Protein AF-A0AAN4YYD1-F1 (afdb_monomer_lite)

Secondary structure (DSSP, 8-state):
--SSSTTTTTTTTSS------HHHHTT--TTHHHHHHHHHHHHHTT----HHHHHHHHHHHHTS-TTT-HHHHHHHHHHHHHHHHHHHHHTTS-HHHHHHHTT------------

Structure (mmCIF, N/CA/C/O backbone):
data_AF-A0AAN4YYD1-F1
#
_entry.id   AF-A0AAN4YYD1-F1
#
loop_
_atom_site.group_PDB
_atom_site.id
_atom_site.type_symbol
_atom_site.label_atom_id
_atom_site.label_alt_id
_atom_site.label_comp_id
_atom_site.label_asym_id
_atom_site.label_entity_id
_atom_site.label_seq_id
_atom_site.pdbx_PDB_ins_code
_atom_site.Cartn_x
_atom_site.Cartn_y
_atom_site.Cartn_z
_atom_site.occupancy
_atom_site.B_iso_or_equiv
_atom_site.auth_seq_id
_atom_site.auth_comp_id
_atom_site.auth_asym_id
_atom_site.auth_atom_id
_atom_site.pdbx_PDB_model_num
ATOM 1 N N . MET A 1 1 ? -47.228 20.353 11.581 1.00 51.69 1 MET A N 1
ATOM 2 C CA . MET A 1 1 ? -45.803 20.047 11.856 1.00 51.69 1 MET A CA 1
ATOM 3 C C . MET A 1 1 ? -45.468 18.561 11.625 1.00 51.69 1 MET A C 1
ATOM 5 O O . MET A 1 1 ? -44.703 17.991 12.381 1.00 51.69 1 MET A O 1
ATOM 9 N N . ILE A 1 2 ? -46.011 17.918 10.576 1.00 53.78 2 ILE A N 1
ATOM 10 C CA . ILE A 1 2 ? -45.837 16.463 10.323 1.00 53.78 2 ILE A CA 1
ATOM 11 C C . ILE A 1 2 ? -45.018 16.188 9.043 1.00 53.78 2 ILE A C 1
ATOM 13 O O . ILE A 1 2 ? -44.463 15.112 8.871 1.00 53.78 2 ILE A O 1
ATOM 17 N N . ARG A 1 3 ? -44.857 17.182 8.157 1.00 47.97 3 ARG A N 1
ATOM 18 C CA . ARG A 1 3 ? -44.166 17.005 6.866 1.00 47.97 3 ARG A CA 1
ATOM 19 C C . ARG A 1 3 ? -42.632 17.035 6.934 1.00 47.97 3 ARG A C 1
ATOM 21 O O . ARG A 1 3 ? -42.001 16.582 5.992 1.00 47.97 3 ARG A O 1
ATOM 28 N N . ALA A 1 4 ? -42.035 17.521 8.025 1.00 50.59 4 ALA A N 1
ATOM 29 C CA . ALA A 1 4 ? -40.575 17.614 8.153 1.00 50.59 4 ALA A CA 1
ATOM 30 C C . ALA A 1 4 ? -39.908 16.304 8.621 1.00 50.59 4 ALA A C 1
ATOM 32 O O . ALA A 1 4 ? -38.732 16.091 8.352 1.00 50.59 4 ALA A O 1
ATOM 33 N N . LEU A 1 5 ? -40.653 15.405 9.275 1.00 49.47 5 LEU A N 1
ATOM 34 C CA . LEU A 1 5 ? -40.101 14.162 9.835 1.00 49.47 5 LEU A CA 1
ATOM 35 C C . LEU A 1 5 ? -39.936 13.042 8.793 1.00 49.47 5 LEU A C 1
ATOM 37 O O . LEU A 1 5 ? -39.092 12.172 8.966 1.00 49.47 5 LEU A O 1
ATOM 41 N N . ILE A 1 6 ? -40.691 13.084 7.691 1.00 51.22 6 ILE A N 1
ATOM 42 C CA . ILE A 1 6 ? -40.645 12.052 6.636 1.00 51.22 6 ILE A CA 1
ATOM 43 C C . ILE A 1 6 ? -39.456 12.271 5.679 1.00 51.22 6 ILE A C 1
ATOM 45 O O . ILE A 1 6 ? -39.003 11.341 5.023 1.00 51.22 6 ILE A O 1
ATOM 49 N N . LEU A 1 7 ? -38.895 13.484 5.627 1.00 45.09 7 LEU A N 1
ATOM 50 C CA . LEU A 1 7 ? -37.723 13.787 4.799 1.00 45.09 7 LEU A CA 1
ATOM 51 C C . LEU A 1 7 ? -36.394 13.345 5.435 1.00 45.09 7 LEU A C 1
ATOM 53 O O . LEU A 1 7 ? -35.440 13.105 4.700 1.00 45.09 7 LEU A O 1
ATOM 57 N N . LEU A 1 8 ? -36.323 13.176 6.763 1.00 45.69 8 LEU A N 1
ATOM 58 C CA . LEU A 1 8 ? -35.099 12.707 7.431 1.00 45.69 8 LEU A CA 1
ATOM 59 C C . LEU A 1 8 ? -34.902 11.183 7.366 1.00 45.69 8 LEU A C 1
ATOM 61 O O . LEU A 1 8 ? -33.769 10.721 7.466 1.00 45.69 8 LEU A O 1
ATOM 65 N N . SER A 1 9 ? -35.961 10.390 7.172 1.00 46.84 9 SER A N 1
ATOM 66 C CA . SER A 1 9 ? -35.846 8.923 7.137 1.00 46.84 9 SER A CA 1
ATOM 67 C C . SER A 1 9 ? -35.334 8.370 5.803 1.00 46.84 9 SER A C 1
ATOM 69 O O . SER A 1 9 ? -34.870 7.235 5.757 1.00 46.84 9 SER A O 1
ATOM 71 N N . LEU A 1 10 ? -35.369 9.160 4.724 1.00 44.44 10 LEU A N 1
ATOM 72 C CA . LEU A 1 10 ? -34.923 8.734 3.390 1.00 44.44 10 LEU A CA 1
ATOM 73 C C . LEU A 1 10 ? -33.435 9.005 3.116 1.00 44.44 10 LEU A C 1
ATOM 75 O O . LEU A 1 10 ? -32.875 8.411 2.202 1.00 44.44 10 LEU A O 1
ATOM 79 N N . ILE A 1 11 ? -32.773 9.850 3.914 1.00 47.50 11 ILE A N 1
ATOM 80 C CA . ILE A 1 11 ? -31.340 10.157 3.743 1.00 47.50 11 ILE A CA 1
ATOM 81 C C . ILE A 1 11 ? -30.453 9.119 4.461 1.00 47.50 11 ILE A C 1
ATOM 83 O O . ILE A 1 11 ? -29.303 8.915 4.082 1.00 47.50 11 ILE A O 1
ATOM 87 N N . SER A 1 12 ? -30.992 8.377 5.434 1.00 43.88 12 SER A N 1
ATOM 88 C CA . SER A 1 12 ? -30.219 7.378 6.189 1.00 43.88 12 SER A CA 1
ATOM 89 C C . SER A 1 12 ? -29.987 6.054 5.443 1.00 43.88 12 SER A C 1
ATOM 91 O O . SER A 1 12 ? -29.261 5.203 5.949 1.00 43.88 12 SER A O 1
ATOM 93 N N . ALA A 1 13 ? -30.580 5.857 4.261 1.00 41.81 13 ALA A N 1
ATOM 94 C CA . ALA A 1 13 ? -30.467 4.608 3.499 1.00 41.81 13 ALA A CA 1
ATOM 95 C C . ALA A 1 13 ? -29.342 4.612 2.442 1.00 41.81 13 ALA A C 1
ATOM 97 O O . ALA A 1 13 ? -29.118 3.587 1.805 1.00 41.81 13 ALA A O 1
ATOM 98 N N . CYS A 1 14 ? -28.621 5.727 2.259 1.00 39.31 14 CYS A N 1
ATOM 99 C CA . CYS A 1 14 ? -27.611 5.863 1.197 1.00 39.31 14 CYS A CA 1
ATOM 100 C C . CYS A 1 14 ? -26.150 5.938 1.680 1.00 39.31 14 CYS A C 1
ATOM 102 O O . CYS A 1 14 ? -25.274 6.166 0.854 1.00 39.31 14 CYS A O 1
ATOM 104 N N . ILE A 1 15 ? -25.857 5.754 2.975 1.00 43.91 15 ILE A N 1
ATOM 105 C CA . ILE A 1 15 ? -24.472 5.857 3.499 1.00 43.91 15 ILE A CA 1
ATOM 106 C C . ILE A 1 15 ? -23.793 4.483 3.652 1.00 43.91 15 ILE A C 1
ATOM 108 O O . ILE A 1 15 ? -22.577 4.400 3.761 1.00 43.91 15 ILE A O 1
ATOM 112 N N . ALA A 1 16 ? -24.536 3.380 3.574 1.00 41.44 16 ALA A N 1
ATOM 113 C CA . ALA A 1 16 ? -23.949 2.045 3.584 1.00 41.44 16 ALA A CA 1
ATOM 114 C C . ALA A 1 16 ? -23.850 1.510 2.152 1.00 41.44 16 ALA A C 1
ATOM 116 O O . ALA A 1 16 ? -24.607 0.626 1.749 1.00 41.44 16 ALA A O 1
ATOM 117 N N . THR A 1 17 ? -22.909 2.029 1.356 1.00 47.97 17 THR A N 1
ATOM 118 C CA . THR A 1 17 ? -22.328 1.160 0.324 1.00 47.97 17 THR A CA 1
ATOM 119 C C . THR A 1 17 ? -21.899 -0.132 1.014 1.00 47.97 17 THR A C 1
ATOM 121 O O . THR A 1 17 ? -21.371 -0.053 2.128 1.00 47.97 17 THR A O 1
ATOM 124 N N . PRO A 1 18 ? -22.130 -1.314 0.419 1.00 44.75 18 PRO A N 1
ATOM 125 C CA . PRO A 1 18 ? -21.613 -2.533 0.999 1.00 44.75 18 PRO A CA 1
ATOM 126 C C . PRO A 1 18 ? -20.101 -2.365 0.995 1.00 44.75 18 PRO A C 1
ATOM 128 O O . PRO A 1 18 ? -19.474 -2.386 -0.065 1.00 44.75 18 PRO A O 1
ATOM 131 N N . ILE A 1 19 ? -19.524 -2.151 2.173 1.00 50.47 19 ILE A N 1
ATOM 132 C CA . ILE A 1 19 ? -18.123 -2.445 2.384 1.00 50.47 19 ILE A CA 1
ATOM 133 C C . ILE A 1 19 ? -18.059 -3.946 2.116 1.00 50.47 19 ILE A C 1
ATOM 135 O O . ILE A 1 19 ? -18.505 -4.765 2.923 1.00 50.47 19 ILE A O 1
ATOM 139 N N . MET A 1 20 ? -17.725 -4.299 0.872 1.00 54.00 20 MET A N 1
ATOM 140 C CA . MET A 1 20 ? -17.640 -5.687 0.461 1.00 54.00 20 MET A CA 1
ATOM 141 C C . MET A 1 20 ? -16.659 -6.335 1.415 1.00 54.00 20 MET A C 1
ATOM 143 O O . MET A 1 20 ? -15.571 -5.807 1.612 1.00 54.00 20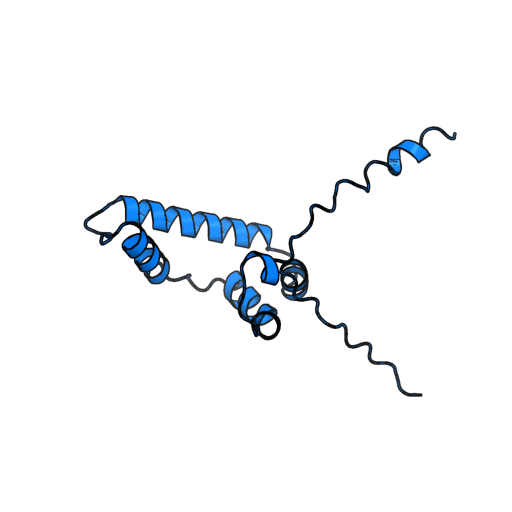 MET A O 1
ATOM 147 N N . ASN A 1 21 ? -17.044 -7.472 1.984 1.00 63.81 21 ASN A N 1
ATOM 148 C CA . ASN A 1 21 ? -16.130 -8.315 2.733 1.00 63.81 21 ASN A CA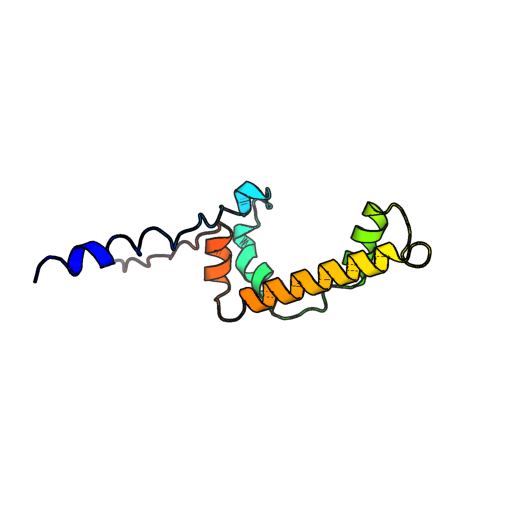 1
ATOM 149 C C . ASN A 1 21 ? -14.912 -8.610 1.835 1.00 63.81 21 ASN A C 1
ATOM 151 O O . ASN A 1 21 ? -14.988 -9.447 0.928 1.00 63.81 21 ASN A O 1
ATOM 155 N N . ALA A 1 22 ? -13.832 -7.854 2.045 1.00 68.44 22 ALA A N 1
ATOM 156 C CA . ALA A 1 22 ? -12.674 -7.819 1.166 1.00 68.44 22 ALA A CA 1
ATOM 157 C C . ALA A 1 22 ? -11.936 -9.155 1.218 1.00 68.44 22 ALA A C 1
ATOM 159 O O . ALA A 1 22 ? -11.548 -9.668 0.172 1.00 68.44 22 ALA A O 1
ATOM 160 N N . LYS A 1 23 ? -11.867 -9.790 2.399 1.00 70.81 23 LYS A N 1
ATOM 161 C CA . LYS A 1 23 ? -11.357 -11.158 2.550 1.00 70.81 23 LYS A CA 1
ATOM 162 C C . LYS A 1 23 ? -11.997 -12.114 1.551 1.00 70.81 23 LYS A C 1
ATOM 164 O O . LYS A 1 23 ? -11.291 -12.837 0.852 1.00 70.81 23 LYS A O 1
ATOM 169 N N . LYS A 1 24 ? -13.328 -12.097 1.453 1.00 74.50 24 LYS A N 1
ATOM 170 C CA . LYS A 1 24 ? -14.064 -12.969 0.532 1.00 74.50 24 LYS A CA 1
ATOM 171 C C . LYS A 1 24 ? -13.926 -12.536 -0.927 1.00 74.50 24 LYS A C 1
ATOM 173 O O . LYS A 1 24 ? -13.887 -13.388 -1.805 1.00 74.50 24 LYS A O 1
ATOM 178 N N . HIS A 1 25 ? -13.906 -11.234 -1.198 1.00 77.00 25 HIS A N 1
ATOM 179 C CA . HIS A 1 25 ? -13.857 -10.724 -2.568 1.00 77.00 25 HIS A CA 1
ATOM 180 C C . HIS A 1 25 ? -12.482 -10.917 -3.221 1.00 77.00 25 HIS A C 1
ATOM 182 O O . HIS A 1 25 ? -12.402 -11.301 -4.384 1.00 77.00 25 HIS A O 1
ATOM 188 N N . PHE A 1 26 ? -11.412 -10.697 -2.458 1.00 76.06 26 PHE A N 1
ATOM 189 C CA . PHE A 1 26 ? -10.029 -10.771 -2.925 1.00 76.06 26 PHE A CA 1
ATOM 190 C C . PHE A 1 26 ? -9.337 -12.097 -2.577 1.00 76.06 26 PHE A C 1
ATOM 192 O O . PHE A 1 26 ? -8.152 -12.240 -2.857 1.00 76.06 26 PHE A O 1
ATOM 199 N N . ASN A 1 27 ? -10.061 -13.068 -1.998 1.00 79.44 27 ASN A N 1
ATOM 200 C CA . ASN A 1 27 ? -9.517 -14.350 -1.526 1.00 79.44 27 ASN A CA 1
ATOM 201 C C . ASN A 1 27 ? -8.245 -14.166 -0.682 1.00 79.44 27 ASN A C 1
ATOM 203 O O . ASN A 1 27 ? -7.210 -14.774 -0.958 1.00 79.44 27 ASN A O 1
ATOM 207 N N . LEU A 1 28 ? -8.318 -13.293 0.326 1.00 77.94 28 LEU A N 1
ATOM 208 C CA . LEU A 1 28 ? -7.185 -13.077 1.226 1.00 77.94 28 LEU A CA 1
ATOM 209 C C . LEU A 1 28 ? -6.866 -14.370 2.002 1.00 77.94 28 LEU A C 1
ATOM 211 O O . LEU A 1 28 ? -7.787 -15.156 2.254 1.00 77.94 28 LEU A O 1
ATOM 215 N N . PRO A 1 29 ? -5.597 -14.578 2.408 1.00 82.69 29 PRO A N 1
ATOM 216 C CA . PRO A 1 29 ? -5.182 -15.750 3.174 1.00 82.69 29 PRO A CA 1
ATOM 217 C C . PRO A 1 29 ? -6.072 -16.023 4.394 1.00 82.69 29 PRO A C 1
ATOM 219 O O . PRO A 1 29 ? -6.615 -15.103 5.014 1.00 82.69 29 PRO A O 1
ATOM 222 N N . ASP A 1 30 ? -6.226 -17.295 4.766 1.00 80.56 30 ASP A N 1
ATOM 223 C CA . ASP A 1 30 ? -7.108 -17.686 5.873 1.00 80.56 30 ASP A CA 1
ATOM 224 C C . ASP A 1 30 ? -6.707 -17.023 7.200 1.00 80.56 30 ASP A C 1
ATOM 226 O O . ASP A 1 30 ? -7.582 -16.610 7.973 1.00 80.56 30 ASP A O 1
ATOM 230 N N . ASP A 1 31 ? -5.400 -16.851 7.404 1.00 85.44 31 ASP A N 1
ATOM 231 C CA . ASP A 1 31 ? -4.755 -16.209 8.546 1.00 85.44 31 ASP A CA 1
ATOM 232 C C . ASP A 1 31 ? -4.725 -14.676 8.470 1.00 85.44 31 ASP A C 1
ATOM 234 O O . ASP A 1 31 ? -4.390 -14.040 9.471 1.00 85.44 31 ASP A O 1
ATOM 238 N N . PHE A 1 32 ? -5.159 -14.067 7.359 1.00 86.00 32 PHE A N 1
ATOM 239 C CA . PHE A 1 32 ? -5.170 -12.611 7.184 1.00 86.00 32 PHE A CA 1
ATOM 240 C C . PHE A 1 32 ? -5.839 -11.895 8.361 1.00 86.00 32 PHE A C 1
ATOM 242 O O . PHE A 1 32 ? -5.272 -10.966 8.918 1.00 86.00 32 PHE A O 1
ATOM 249 N N . CYS A 1 33 ? -7.004 -12.366 8.823 1.00 87.25 33 CYS A N 1
ATOM 250 C CA . CYS A 1 33 ? -7.697 -11.711 9.938 1.00 87.25 33 CYS A CA 1
ATOM 251 C C . CYS A 1 33 ? -6.925 -11.753 11.262 1.00 87.25 33 CYS A C 1
ATOM 253 O O . CYS A 1 33 ? -7.115 -10.864 12.084 1.00 87.25 33 CYS A O 1
ATOM 255 N N . SER A 1 34 ? -6.057 -12.747 11.471 1.00 89.94 34 SER A N 1
ATOM 256 C CA . SER A 1 34 ? -5.206 -12.806 12.668 1.00 89.94 34 SER A CA 1
ATOM 257 C C . SER A 1 34 ? -4.013 -11.852 12.605 1.00 89.94 34 SER A C 1
ATOM 259 O O . SER A 1 34 ? -3.466 -11.495 13.642 1.00 89.94 34 SER A O 1
ATOM 261 N N . GLN A 1 35 ? -3.635 -11.422 11.400 1.00 89.06 35 GLN A N 1
ATOM 262 C CA . GLN A 1 35 ? -2.507 -10.524 11.146 1.00 89.06 35 GLN A CA 1
ATOM 263 C C . GLN A 1 35 ? -2.955 -9.152 10.633 1.00 89.06 35 GLN A C 1
ATOM 265 O O . GLN A 1 35 ? -2.114 -8.320 10.308 1.00 89.06 35 GLN A O 1
ATOM 270 N N . CYS A 1 36 ? -4.265 -8.911 10.534 1.00 90.19 36 CYS A N 1
ATOM 271 C CA . CYS A 1 36 ? -4.792 -7.757 9.820 1.00 90.19 36 CYS A CA 1
ATOM 272 C C . CYS A 1 36 ? -4.328 -6.447 10.457 1.00 90.19 36 CYS A C 1
ATOM 274 O O . CYS A 1 36 ? -3.816 -5.595 9.744 1.00 90.19 36 CYS A O 1
ATOM 276 N N . VAL A 1 37 ? -4.419 -6.328 11.787 1.00 90.75 37 VAL A N 1
ATOM 277 C CA . VAL A 1 37 ? -3.978 -5.128 12.516 1.00 90.75 37 VAL A CA 1
ATOM 278 C C . VAL A 1 37 ? -2.506 -4.838 12.234 1.00 90.75 37 VAL A C 1
ATOM 280 O O . VAL A 1 37 ? -2.183 -3.747 11.792 1.00 90.75 37 VAL A O 1
ATOM 283 N N . ILE A 1 38 ? -1.638 -5.848 12.357 1.00 88.75 38 ILE A N 1
ATOM 284 C CA . ILE A 1 38 ? -0.199 -5.721 12.071 1.00 88.75 38 ILE A CA 1
ATOM 285 C C . ILE A 1 38 ? 0.032 -5.322 10.606 1.00 88.75 38 ILE A C 1
ATOM 287 O O . ILE A 1 38 ? 0.849 -4.462 10.313 1.00 88.75 38 ILE A O 1
ATOM 291 N N . SER A 1 39 ? -0.723 -5.908 9.675 1.00 86.69 39 SER A N 1
ATOM 292 C CA . SER A 1 39 ? -0.595 -5.612 8.242 1.00 86.69 39 SER A CA 1
ATOM 293 C C . SER A 1 39 ? -1.029 -4.183 7.903 1.00 86.69 39 SER A C 1
ATOM 295 O O . SER A 1 39 ? -0.438 -3.548 7.030 1.00 86.69 39 SER A O 1
ATOM 297 N N . VAL A 1 40 ? -2.075 -3.681 8.565 1.00 89.38 40 VAL A N 1
ATOM 298 C CA . VAL A 1 40 ? -2.564 -2.305 8.412 1.00 89.38 40 VAL A CA 1
ATOM 299 C C . VAL A 1 40 ? -1.583 -1.326 9.055 1.00 89.38 40 VAL A C 1
ATOM 301 O O . VAL A 1 40 ? -1.215 -0.344 8.411 1.00 89.38 40 VAL A O 1
ATOM 304 N N . GLU A 1 41 ? -1.088 -1.629 10.254 1.00 89.00 41 GLU A N 1
ATOM 305 C CA . GLU A 1 41 ? -0.055 -0.849 10.938 1.00 89.00 41 GLU A CA 1
ATOM 306 C C . GLU A 1 41 ? 1.215 -0.742 10.075 1.00 89.00 41 GLU A C 1
ATOM 308 O O . GLU A 1 41 ? 1.698 0.362 9.814 1.00 89.00 41 GLU A O 1
ATOM 313 N N . ASP A 1 42 ? 1.720 -1.855 9.534 1.00 85.44 42 ASP A N 1
ATOM 314 C CA . ASP A 1 42 ? 2.875 -1.884 8.624 1.00 85.44 42 ASP A CA 1
ATOM 315 C C . ASP A 1 42 ? 2.618 -1.072 7.342 1.00 85.44 42 ASP A C 1
ATOM 317 O O . ASP A 1 42 ? 3.488 -0.347 6.846 1.00 85.44 42 ASP A O 1
ATOM 321 N N . PHE A 1 43 ? 1.400 -1.155 6.799 1.00 85.69 43 PHE A N 1
ATOM 322 C CA . PHE A 1 43 ? 1.002 -0.419 5.603 1.00 85.69 43 PHE A CA 1
ATOM 323 C C . PHE A 1 43 ? 0.951 1.102 5.835 1.00 85.69 43 PHE A C 1
ATOM 325 O O . PHE A 1 43 ? 1.400 1.867 4.966 1.00 85.69 43 PHE A O 1
ATOM 332 N N . LEU A 1 44 ? 0.415 1.539 6.981 1.00 86.50 44 LEU A N 1
ATOM 333 C CA . LEU A 1 44 ? 0.213 2.947 7.344 1.00 86.50 44 LEU A CA 1
ATOM 334 C C . LEU A 1 44 ? 1.465 3.607 7.937 1.00 86.50 44 LEU A C 1
ATOM 336 O O . LEU A 1 44 ? 1.699 4.790 7.689 1.00 86.50 44 LEU A O 1
ATOM 340 N N . SER A 1 45 ? 2.302 2.860 8.663 1.00 81.94 45 SER A N 1
ATOM 341 C CA . SER A 1 45 ? 3.522 3.356 9.330 1.00 81.94 45 SER A CA 1
ATOM 342 C C . SER A 1 45 ? 4.660 3.737 8.375 1.00 81.94 45 SER A C 1
ATOM 344 O O . SER A 1 45 ? 5.713 4.210 8.803 1.00 81.94 45 SER A O 1
ATOM 346 N N . ASN A 1 46 ? 4.412 3.652 7.066 1.00 63.88 46 ASN A N 1
ATOM 347 C CA . ASN A 1 46 ? 5.252 4.241 6.035 1.00 63.88 46 ASN A CA 1
ATOM 348 C C . ASN A 1 46 ? 6.649 3.610 5.964 1.00 63.88 46 ASN A C 1
ATOM 350 O O . ASN A 1 46 ? 7.675 4.291 5.889 1.00 63.88 46 ASN A O 1
ATOM 354 N N . ILE A 1 47 ? 6.684 2.281 5.889 1.00 53.56 47 ILE A N 1
ATOM 355 C CA . ILE A 1 47 ? 7.794 1.604 5.227 1.00 53.56 47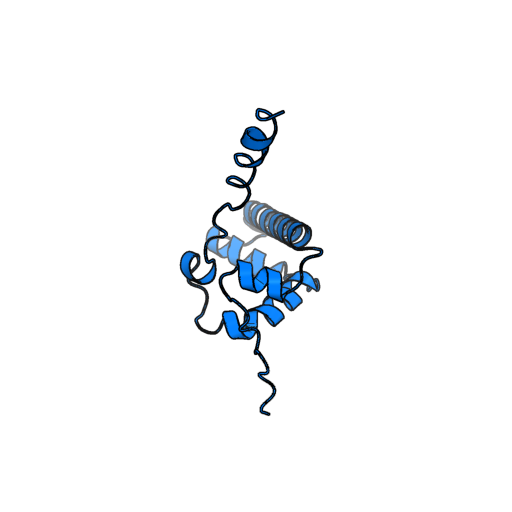 ILE A CA 1
ATOM 356 C C . ILE A 1 47 ? 7.747 2.067 3.767 1.00 53.56 47 ILE A C 1
ATOM 358 O O . ILE A 1 47 ? 6.685 2.035 3.137 1.00 53.56 47 ILE A O 1
ATOM 362 N N . ASN A 1 48 ? 8.873 2.555 3.242 1.00 57.91 48 ASN A N 1
ATOM 363 C CA . ASN A 1 48 ? 9.081 2.742 1.808 1.00 57.91 48 ASN A CA 1
ATOM 364 C C . ASN A 1 48 ? 8.702 1.428 1.119 1.00 57.91 48 ASN A C 1
ATOM 366 O O . ASN A 1 48 ? 9.537 0.529 1.049 1.00 57.91 48 ASN A O 1
ATOM 370 N N . VAL A 1 49 ? 7.447 1.283 0.679 1.00 56.25 49 VAL A N 1
ATOM 371 C CA . VAL A 1 49 ? 7.002 0.082 -0.022 1.00 56.25 49 VAL A C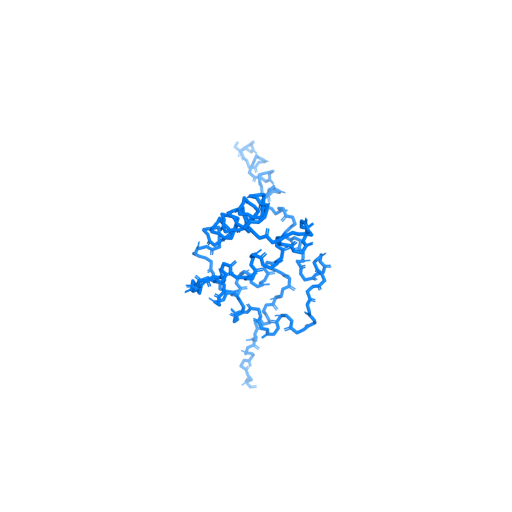A 1
ATOM 372 C C . VAL A 1 49 ? 7.874 0.020 -1.251 1.00 56.25 49 VAL A C 1
ATOM 374 O O . VAL A 1 49 ? 7.900 0.944 -2.068 1.00 56.25 49 VAL A O 1
ATOM 377 N N . GLU A 1 50 ? 8.724 -0.998 -1.238 1.00 60.31 50 GLU A N 1
ATOM 378 C CA . GLU A 1 50 ? 9.967 -0.989 -1.970 1.00 60.31 50 GLU A CA 1
ATOM 379 C C . GLU A 1 50 ? 9.650 -0.798 -3.444 1.00 60.31 50 GLU A C 1
ATOM 381 O O . GLU A 1 50 ? 8.973 -1.617 -4.066 1.00 60.31 50 GLU A O 1
ATOM 386 N N . ASN A 1 51 ? 10.183 0.282 -4.012 1.00 67.75 51 ASN A N 1
ATOM 387 C CA . ASN A 1 51 ? 10.185 0.546 -5.448 1.00 67.75 51 ASN A CA 1
ATOM 388 C C . ASN A 1 51 ? 10.560 -0.733 -6.235 1.00 67.75 51 ASN A C 1
ATOM 390 O O . ASN A 1 51 ? 10.037 -0.994 -7.313 1.00 67.75 51 ASN A O 1
ATOM 394 N N . THR A 1 52 ? 11.388 -1.587 -5.626 1.00 77.75 52 THR A N 1
ATOM 395 C CA . THR A 1 52 ? 11.764 -2.936 -6.051 1.00 77.75 52 THR A CA 1
ATOM 396 C C . THR A 1 52 ? 10.586 -3.903 -6.253 1.00 77.75 52 THR A C 1
ATOM 398 O O . THR A 1 52 ? 10.526 -4.541 -7.300 1.00 77.75 52 THR A O 1
ATOM 401 N N . VAL A 1 53 ? 9.632 -4.007 -5.317 1.00 84.50 53 VAL A N 1
ATOM 402 C CA . VAL A 1 53 ? 8.477 -4.925 -5.427 1.00 84.50 53 VAL A CA 1
ATOM 403 C C . VAL A 1 53 ? 7.565 -4.497 -6.571 1.00 84.50 53 VAL A C 1
ATOM 405 O O . VAL A 1 53 ? 7.224 -5.309 -7.431 1.00 84.50 53 VAL A O 1
ATOM 408 N N . PHE A 1 54 ? 7.220 -3.210 -6.642 1.00 87.12 54 PHE A N 1
ATOM 409 C CA . PHE A 1 54 ? 6.409 -2.701 -7.749 1.00 87.12 54 PHE A CA 1
ATOM 410 C C . PHE A 1 54 ? 7.149 -2.784 -9.080 1.00 87.12 54 PHE A C 1
ATOM 412 O O . PHE A 1 54 ? 6.535 -3.105 -10.096 1.00 87.12 54 PHE A O 1
ATOM 419 N N . THR A 1 55 ? 8.467 -2.568 -9.087 1.00 88.75 55 THR A N 1
ATOM 420 C CA . THR A 1 55 ? 9.284 -2.761 -10.290 1.00 88.75 55 THR A CA 1
ATOM 421 C C . THR A 1 55 ? 9.204 -4.202 -10.772 1.00 88.75 55 THR A C 1
ATOM 423 O O . THR A 1 55 ? 9.014 -4.405 -11.968 1.00 88.75 55 THR A O 1
ATOM 426 N N . GLN A 1 56 ? 9.288 -5.192 -9.878 1.00 90.25 56 GLN A N 1
ATOM 427 C CA . GLN A 1 56 ? 9.167 -6.602 -10.247 1.00 90.25 56 GLN A CA 1
ATOM 428 C C . GLN A 1 56 ? 7.778 -6.909 -10.824 1.00 90.25 56 GLN A C 1
ATOM 430 O O . GLN A 1 56 ? 7.684 -7.382 -11.952 1.00 90.25 56 GLN A O 1
ATOM 435 N N . VAL A 1 57 ? 6.704 -6.544 -10.114 1.00 90.56 57 VAL A N 1
ATOM 436 C CA . VAL A 1 57 ? 5.316 -6.769 -10.564 1.00 90.56 57 VAL A CA 1
ATOM 437 C C . VAL A 1 57 ? 5.054 -6.126 -11.929 1.00 90.56 57 VAL A C 1
ATOM 439 O O . VAL A 1 57 ? 4.510 -6.761 -12.833 1.00 90.56 57 VAL A O 1
ATOM 442 N N . CYS A 1 58 ? 5.464 -4.870 -12.108 1.00 92.12 58 CYS A N 1
ATOM 443 C CA . CYS A 1 58 ? 5.297 -4.161 -13.372 1.00 92.12 58 CYS A CA 1
ATOM 444 C C . CYS A 1 58 ? 6.169 -4.746 -14.490 1.00 92.12 58 CYS A C 1
ATOM 446 O O . CYS A 1 58 ? 5.732 -4.767 -15.641 1.00 92.12 58 CYS A O 1
ATOM 448 N N . SER A 1 59 ? 7.377 -5.223 -14.175 1.00 92.88 59 SER A N 1
ATOM 449 C CA . SER A 1 59 ? 8.256 -5.862 -15.161 1.00 92.88 59 SER A CA 1
ATOM 450 C C . SER A 1 59 ? 7.683 -7.197 -15.632 1.00 92.88 59 SER A C 1
ATOM 452 O O . SER A 1 59 ? 7.662 -7.453 -16.835 1.00 92.88 59 SER A O 1
ATOM 454 N N . ASP A 1 60 ? 7.138 -7.997 -14.711 1.00 93.75 60 ASP A N 1
ATOM 455 C CA . ASP A 1 60 ? 6.484 -9.271 -15.018 1.00 93.75 60 ASP A CA 1
ATOM 456 C C . ASP A 1 60 ? 5.228 -9.058 -15.870 1.00 93.75 60 ASP A C 1
ATOM 458 O O . ASP A 1 60 ? 5.067 -9.687 -16.914 1.00 93.75 60 ASP A O 1
ATOM 462 N N . MET A 1 61 ? 4.372 -8.101 -15.493 1.00 91.38 61 MET A N 1
ATOM 463 C CA . MET A 1 61 ? 3.152 -7.778 -16.243 1.00 91.38 61 MET A CA 1
ATOM 464 C C . MET A 1 61 ? 3.449 -7.285 -17.668 1.00 91.38 61 MET A C 1
ATOM 466 O O . MET A 1 61 ? 2.724 -7.606 -18.611 1.00 91.38 61 MET A O 1
ATOM 470 N N . MET A 1 62 ? 4.524 -6.511 -17.835 1.00 90.88 62 MET A N 1
ATOM 471 C CA . MET A 1 62 ? 4.941 -5.960 -19.128 1.00 90.88 62 MET A CA 1
ATOM 472 C C . MET A 1 62 ? 5.889 -6.889 -19.902 1.00 90.88 62 MET A C 1
ATOM 474 O O . MET A 1 62 ? 6.270 -6.551 -21.024 1.00 90.88 62 MET A O 1
ATOM 478 N N . HIS A 1 63 ? 6.278 -8.029 -19.318 1.00 92.94 63 HIS A N 1
ATOM 479 C CA . HIS A 1 63 ? 7.311 -8.940 -19.823 1.00 92.94 63 HIS A CA 1
ATOM 480 C C . HIS A 1 63 ? 8.603 -8.212 -20.246 1.00 92.94 63 HIS A C 1
ATOM 482 O O . HIS A 1 63 ? 9.191 -8.506 -21.290 1.00 92.94 63 HIS A O 1
ATOM 488 N N . SER A 1 64 ? 9.021 -7.208 -19.470 1.00 89.25 64 SER A N 1
ATOM 489 C CA . SER A 1 64 ? 10.167 -6.355 -19.795 1.00 89.25 64 SER A CA 1
ATOM 490 C C . SER A 1 64 ? 10.765 -5.695 -18.560 1.00 89.25 64 SER A C 1
ATOM 492 O O . SER A 1 64 ? 10.035 -5.207 -17.709 1.00 89.25 64 SER A O 1
ATOM 494 N N . ASP A 1 65 ? 12.090 -5.547 -18.543 1.00 84.00 65 ASP A N 1
ATOM 495 C CA . ASP A 1 65 ? 12.805 -4.774 -17.521 1.00 84.00 65 ASP A CA 1
ATOM 496 C C . ASP A 1 65 ? 12.515 -3.264 -17.628 1.00 84.00 65 ASP A C 1
ATOM 498 O O . ASP A 1 65 ? 12.210 -2.743 -18.713 1.00 84.00 65 ASP A O 1
ATOM 502 N N . SER A 1 66 ? 12.699 -2.537 -16.519 1.00 76.38 66 SER A N 1
ATOM 503 C CA . SER A 1 66 ? 12.390 -1.101 -16.421 1.00 76.38 66 SER A CA 1
ATOM 504 C C . SER A 1 66 ? 13.279 -0.184 -17.268 1.00 76.38 66 SER A C 1
ATOM 506 O O . SER A 1 66 ? 12.833 0.881 -17.703 1.00 76.38 66 SER A O 1
ATOM 508 N N . ASP A 1 67 ? 14.514 -0.598 -17.550 1.00 80.81 67 ASP A N 1
ATOM 509 C CA . ASP A 1 67 ? 15.446 0.157 -18.397 1.00 80.81 67 ASP A CA 1
ATOM 510 C C . ASP A 1 67 ? 15.172 -0.031 -19.893 1.00 80.81 67 ASP A C 1
ATOM 512 O O . ASP A 1 67 ? 15.591 0.786 -20.713 1.00 80.81 67 ASP A O 1
ATOM 516 N N . LYS A 1 68 ? 14.442 -1.091 -20.254 1.00 86.75 68 LYS A N 1
ATOM 517 C CA . LYS A 1 68 ? 14.094 -1.424 -21.642 1.00 86.75 68 LYS A CA 1
ATOM 518 C C . LYS A 1 68 ? 12.720 -0.897 -22.037 1.00 86.75 68 LYS A C 1
ATOM 520 O O . LYS A 1 68 ? 12.496 -0.619 -23.213 1.00 86.75 68 LYS A O 1
ATOM 525 N N . ASN A 1 69 ? 11.813 -0.749 -21.070 1.00 88.00 69 ASN A N 1
ATOM 526 C CA . ASN A 1 69 ? 10.455 -0.289 -21.314 1.00 88.00 69 ASN A CA 1
ATOM 527 C C . ASN A 1 69 ? 10.052 0.826 -20.328 1.00 88.00 69 ASN A C 1
ATOM 529 O O . ASN A 1 69 ? 9.785 0.543 -19.156 1.00 88.00 69 ASN A O 1
ATOM 533 N N . PRO A 1 70 ? 9.918 2.087 -20.787 1.00 89.94 70 PRO A N 1
ATOM 534 C CA . PRO A 1 70 ? 9.517 3.200 -19.926 1.00 89.94 70 PRO A CA 1
ATOM 535 C C . PRO A 1 70 ? 8.118 3.017 -19.315 1.00 89.94 70 PRO A C 1
ATOM 537 O O . PRO A 1 70 ? 7.833 3.612 -18.277 1.00 89.94 70 PRO A O 1
ATOM 540 N N . MET A 1 71 ? 7.266 2.156 -19.888 1.00 92.50 71 MET A N 1
ATOM 541 C CA . MET A 1 71 ? 5.953 1.839 -19.316 1.00 92.50 71 MET A CA 1
ATOM 542 C C . MET A 1 71 ? 6.041 1.130 -17.966 1.00 92.50 71 MET A C 1
ATOM 544 O O . MET A 1 71 ? 5.123 1.268 -17.163 1.00 92.50 71 MET A O 1
ATOM 548 N N . VAL A 1 72 ? 7.143 0.433 -17.669 1.00 91.50 72 VAL A N 1
ATOM 549 C CA . VAL A 1 72 ? 7.368 -0.149 -16.337 1.00 91.50 72 VAL A CA 1
ATOM 550 C C . VAL A 1 72 ? 7.483 0.965 -15.295 1.00 91.50 72 VAL A C 1
ATOM 552 O O . VAL A 1 72 ? 6.857 0.880 -14.246 1.00 91.50 72 VAL A O 1
ATOM 555 N N . LYS A 1 73 ? 8.191 2.062 -15.602 1.00 90.12 73 LYS A N 1
ATOM 556 C CA . LYS A 1 73 ? 8.317 3.217 -14.693 1.00 90.12 73 LYS A CA 1
ATOM 557 C C . LYS A 1 73 ? 6.981 3.936 -14.494 1.00 90.12 73 LYS A C 1
ATOM 559 O O . LYS A 1 73 ? 6.671 4.337 -13.378 1.00 90.12 73 LYS A O 1
ATOM 564 N N . VAL A 1 74 ? 6.176 4.055 -15.554 1.00 91.81 74 VAL A N 1
ATOM 565 C CA . VAL A 1 74 ? 4.811 4.610 -15.468 1.00 91.81 74 VAL A CA 1
ATOM 566 C C . VAL A 1 74 ? 3.914 3.728 -14.595 1.00 91.81 74 VAL A C 1
ATOM 568 O O . VAL A 1 74 ? 3.198 4.243 -13.744 1.00 91.81 74 VAL A O 1
ATOM 571 N N . CYS A 1 75 ? 3.987 2.407 -14.766 1.00 92.62 75 CYS A N 1
ATOM 572 C CA . CYS A 1 75 ? 3.257 1.441 -13.947 1.00 92.62 75 CYS A CA 1
ATOM 573 C C . CYS A 1 75 ? 3.627 1.564 -12.461 1.00 92.62 75 CYS A C 1
ATOM 575 O O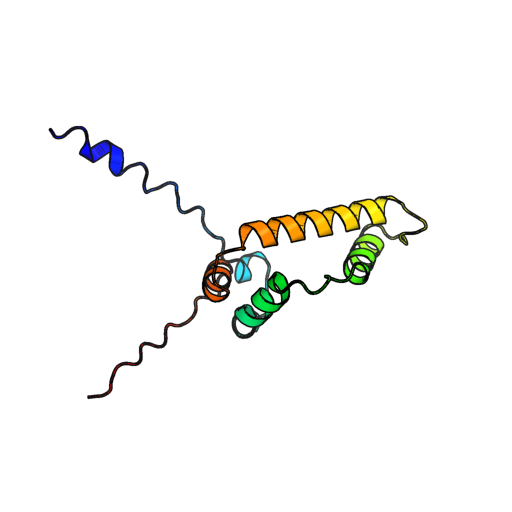 . CYS A 1 75 ? 2.743 1.702 -11.619 1.00 92.62 75 CYS A O 1
ATOM 577 N N . VAL A 1 76 ? 4.926 1.606 -12.146 1.00 91.00 76 VAL A N 1
ATOM 578 C CA . VAL A 1 76 ? 5.418 1.774 -10.770 1.00 91.00 76 VAL A CA 1
ATOM 579 C C . VAL A 1 76 ? 4.926 3.086 -10.158 1.00 91.00 76 VAL A C 1
ATOM 581 O O . VAL A 1 76 ? 4.422 3.081 -9.038 1.00 91.00 76 VAL A O 1
ATOM 584 N N . ALA A 1 77 ? 5.016 4.199 -10.893 1.00 90.00 77 ALA A N 1
ATOM 585 C CA . ALA A 1 77 ? 4.519 5.491 -10.422 1.00 90.00 77 ALA A CA 1
ATOM 586 C C . ALA A 1 77 ? 3.004 5.469 -10.147 1.00 90.00 77 ALA A C 1
ATOM 588 O O . ALA A 1 77 ? 2.558 6.056 -9.164 1.00 90.00 77 ALA A O 1
ATOM 589 N N . GLY A 1 78 ? 2.228 4.75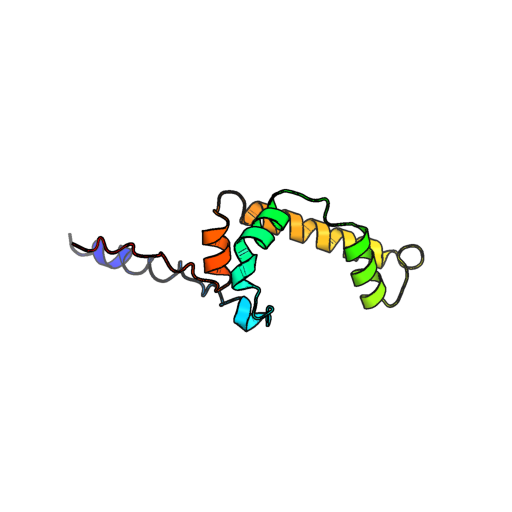8 -10.974 1.00 90.88 78 GLY A N 1
ATOM 590 C CA . GLY A 1 78 ? 0.798 4.543 -10.750 1.00 90.88 78 GLY A CA 1
ATOM 591 C C . GLY A 1 78 ? 0.516 3.796 -9.447 1.00 90.88 78 GLY A C 1
ATOM 592 O O . GLY A 1 78 ? -0.276 4.267 -8.639 1.00 90.88 78 GLY A O 1
ATOM 593 N N . PHE A 1 79 ? 1.211 2.681 -9.195 1.00 89.25 79 PHE A N 1
ATOM 594 C CA . PHE A 1 79 ? 1.062 1.937 -7.939 1.00 89.25 79 PHE A CA 1
ATOM 595 C C . PHE A 1 79 ? 1.427 2.775 -6.714 1.00 89.25 79 PHE A C 1
ATOM 597 O O . PHE A 1 79 ? 0.701 2.745 -5.726 1.00 89.25 79 PHE A O 1
ATOM 604 N N . ILE A 1 80 ? 2.514 3.548 -6.780 1.00 87.69 80 ILE A N 1
ATOM 605 C CA . ILE A 1 80 ? 2.909 4.440 -5.683 1.00 87.69 80 ILE A CA 1
ATOM 606 C C . ILE A 1 80 ? 1.802 5.465 -5.402 1.00 87.69 80 ILE A C 1
ATOM 608 O O . ILE A 1 80 ? 1.393 5.604 -4.252 1.00 87.69 80 ILE A O 1
ATOM 612 N N . GLY A 1 81 ? 1.272 6.124 -6.437 1.00 88.38 81 GLY A N 1
ATOM 613 C CA . GLY A 1 81 ? 0.215 7.126 -6.275 1.00 88.38 81 GLY A CA 1
ATOM 614 C C . GLY A 1 81 ? -1.084 6.556 -5.694 1.00 88.38 81 GLY A C 1
ATOM 615 O O . GLY A 1 81 ? -1.677 7.158 -4.803 1.00 88.38 81 GLY A O 1
ATOM 616 N N . GLU A 1 82 ? -1.509 5.372 -6.142 1.00 88.44 82 GLU A N 1
ATOM 617 C CA . GLU A 1 82 ? -2.691 4.700 -5.583 1.00 88.44 82 GLU A CA 1
ATOM 618 C C . GLU A 1 82 ? -2.476 4.295 -4.116 1.00 88.44 82 GLU A C 1
ATOM 620 O O . GLU A 1 82 ? -3.369 4.454 -3.286 1.00 88.44 82 GLU A O 1
ATOM 625 N N . MET A 1 83 ? -1.279 3.821 -3.761 1.00 85.62 83 MET A N 1
ATOM 626 C CA . MET A 1 83 ? -0.940 3.470 -2.378 1.00 85.62 83 MET A CA 1
ATOM 627 C C . MET A 1 83 ? -0.964 4.690 -1.456 1.00 85.62 83 MET A C 1
ATOM 629 O O . MET A 1 83 ? -1.513 4.617 -0.357 1.00 85.62 83 MET A O 1
ATOM 633 N N . GLU A 1 84 ? -0.395 5.813 -1.899 1.00 86.56 84 GLU A N 1
ATOM 634 C CA . GLU A 1 84 ? -0.463 7.089 -1.180 1.00 86.56 84 GLU A CA 1
ATOM 635 C C . GLU A 1 84 ? -1.913 7.537 -0.990 1.00 86.56 84 GLU A C 1
ATOM 637 O O . GLU A 1 84 ? -2.317 7.840 0.132 1.00 86.56 84 GLU A O 1
ATOM 642 N N . TYR A 1 85 ? -2.728 7.474 -2.045 1.00 87.75 85 TYR A N 1
ATOM 643 C CA . TYR A 1 85 ? -4.150 7.798 -1.966 1.00 87.75 85 TYR A CA 1
ATOM 644 C C . TYR A 1 85 ? -4.897 6.916 -0.957 1.00 87.75 85 TYR A C 1
ATOM 646 O O . TYR A 1 85 ? -5.663 7.423 -0.136 1.00 87.75 85 TYR A O 1
ATOM 654 N N . VAL A 1 86 ? -4.677 5.597 -0.977 1.00 86.88 86 VAL A N 1
ATOM 655 C CA . VAL A 1 86 ? -5.316 4.679 -0.023 1.00 86.88 86 VAL A CA 1
ATOM 656 C C . VAL A 1 86 ? -4.893 5.016 1.406 1.00 86.88 86 VAL A C 1
ATOM 658 O O . VAL A 1 86 ? -5.753 5.110 2.278 1.00 86.88 86 VAL A O 1
ATOM 661 N N . ARG A 1 87 ? -3.605 5.277 1.656 1.00 86.94 87 ARG A N 1
ATOM 662 C CA . ARG A 1 87 ? -3.125 5.708 2.980 1.00 86.94 87 ARG A CA 1
ATOM 663 C C . ARG A 1 87 ? -3.797 6.992 3.444 1.00 86.94 87 ARG A C 1
ATOM 665 O O . ARG A 1 87 ? -4.253 7.052 4.580 1.00 86.94 87 ARG A O 1
ATOM 672 N N . GLU A 1 88 ? -3.916 7.994 2.576 1.00 88.25 88 GLU A N 1
ATOM 673 C CA . GLU A 1 88 ? -4.624 9.238 2.897 1.00 88.25 88 GLU A CA 1
ATOM 674 C C . GLU A 1 88 ? -6.097 8.999 3.248 1.00 88.25 88 GLU A C 1
ATOM 676 O O . GLU A 1 88 ? -6.640 9.678 4.116 1.00 88.25 88 GLU A O 1
ATOM 681 N N . LYS A 1 89 ? -6.756 8.036 2.594 1.00 88.69 89 LYS A N 1
ATOM 682 C CA . LYS A 1 89 ? -8.152 7.678 2.891 1.00 88.69 89 LYS A CA 1
ATOM 683 C C . LYS A 1 89 ? -8.329 6.906 4.185 1.00 88.69 89 LYS A C 1
ATOM 685 O O . LYS A 1 89 ? -9.386 7.018 4.794 1.00 88.69 89 LYS A O 1
ATOM 690 N N . LEU A 1 90 ? -7.325 6.138 4.581 1.00 88.94 90 LEU A N 1
ATOM 691 C CA . LEU A 1 90 ? -7.328 5.380 5.827 1.00 88.94 90 LEU A CA 1
ATOM 692 C C . LEU A 1 90 ? -6.777 6.196 7.009 1.00 88.94 90 LEU A C 1
ATOM 694 O O . LEU A 1 90 ? -6.959 5.812 8.161 1.00 88.94 90 LEU A O 1
ATOM 698 N N . ALA A 1 91 ? -6.140 7.340 6.750 1.00 85.12 91 ALA A N 1
ATOM 699 C CA . ALA A 1 91 ? -5.612 8.212 7.788 1.00 85.12 91 ALA A CA 1
ATOM 700 C C . ALA A 1 91 ? -6.723 8.698 8.736 1.00 85.12 91 ALA A C 1
ATOM 702 O O . ALA A 1 91 ? -7.727 9.267 8.312 1.00 85.12 91 ALA A O 1
ATOM 703 N N . GLY A 1 92 ? -6.505 8.517 10.040 1.00 85.12 92 GLY A N 1
ATOM 704 C CA . GLY A 1 92 ? -7.461 8.901 11.083 1.00 85.12 92 GLY A CA 1
ATOM 705 C C . GLY A 1 92 ? -8.445 7.801 11.488 1.00 85.12 92 GLY A C 1
ATOM 706 O O . GLY A 1 92 ? -9.217 8.024 12.419 1.00 85.12 92 GLY A O 1
ATOM 707 N N . HIS A 1 93 ? -8.386 6.634 10.846 1.00 90.19 93 HIS A N 1
ATOM 708 C CA . HIS A 1 93 ? -9.086 5.421 11.267 1.00 90.19 93 HIS A CA 1
ATOM 709 C C . HIS A 1 93 ? -8.171 4.543 12.124 1.00 90.19 93 HIS A C 1
ATOM 711 O O . HIS A 1 93 ? -6.948 4.614 11.990 1.00 90.19 93 HIS A O 1
ATOM 717 N N . SER A 1 94 ? -8.752 3.746 13.025 1.00 91.06 94 SER A N 1
ATOM 718 C CA . SER A 1 94 ? -7.970 2.763 13.783 1.00 91.06 94 SER A CA 1
ATOM 719 C C . SER A 1 94 ? -7.722 1.513 12.944 1.00 91.06 94 SER A C 1
ATOM 721 O O . SER A 1 94 ? -8.518 1.178 12.062 1.00 91.06 94 SER A O 1
ATOM 723 N N . ASP A 1 95 ? -6.642 0.795 13.236 1.00 91.00 95 ASP A N 1
ATOM 724 C CA . ASP A 1 95 ? -6.295 -0.428 12.513 1.00 91.00 95 ASP A CA 1
ATOM 725 C C . ASP A 1 95 ? -7.420 -1.475 12.617 1.00 91.00 95 ASP A C 1
ATOM 727 O O . ASP A 1 95 ? -7.723 -2.176 11.650 1.00 91.00 95 ASP A O 1
ATOM 731 N N . GLU A 1 96 ? -8.116 -1.533 13.758 1.00 89.56 96 GLU A N 1
ATOM 732 C CA . GLU A 1 96 ? -9.274 -2.404 13.970 1.00 89.56 96 GLU A CA 1
ATOM 733 C C . GLU A 1 96 ? -10.473 -2.012 13.103 1.00 89.56 96 GLU A C 1
ATOM 735 O O . GLU A 1 96 ? -11.104 -2.890 12.517 1.00 89.56 96 GLU A O 1
ATOM 740 N N . GLU A 1 97 ? -10.777 -0.715 12.980 1.00 90.44 97 GLU A N 1
ATOM 741 C CA . GLU A 1 97 ? -11.866 -0.223 12.124 1.00 90.44 97 GLU A CA 1
ATOM 742 C C . GLU A 1 97 ? -11.621 -0.612 10.658 1.00 90.44 97 GLU A C 1
ATOM 744 O O . GLU A 1 97 ? -12.518 -1.100 9.965 1.00 90.44 97 GLU A O 1
ATOM 749 N N . ILE A 1 98 ? -10.376 -0.472 10.204 1.00 90.62 98 ILE A N 1
ATOM 750 C CA . ILE A 1 98 ? -9.959 -0.855 8.855 1.00 90.62 98 ILE A CA 1
ATOM 751 C C . ILE A 1 98 ? -10.073 -2.376 8.673 1.00 90.62 98 ILE A C 1
ATOM 753 O O . ILE A 1 98 ? -10.573 -2.848 7.650 1.00 90.62 98 ILE A O 1
ATOM 757 N N . CYS A 1 99 ? -9.667 -3.168 9.665 1.00 89.69 99 CYS A N 1
ATOM 758 C CA . CYS A 1 99 ? -9.803 -4.623 9.623 1.00 89.69 99 CYS A CA 1
ATOM 759 C C . CYS A 1 99 ? -11.257 -5.095 9.597 1.00 89.69 99 CYS A C 1
ATOM 761 O O . CYS A 1 99 ? -11.591 -6.020 8.846 1.00 89.69 99 CYS A O 1
ATOM 763 N N . ASP A 1 100 ? -12.138 -4.434 10.342 1.00 89.25 100 ASP A N 1
ATOM 764 C CA . ASP A 1 100 ? -13.574 -4.685 10.299 1.00 89.25 100 ASP A CA 1
ATOM 765 C C . ASP A 1 100 ? -14.122 -4.429 8.885 1.00 89.25 100 ASP A C 1
ATOM 767 O O . ASP A 1 100 ? -14.852 -5.266 8.341 1.00 89.25 100 ASP A O 1
ATOM 771 N N . TRP A 1 101 ? -13.704 -3.334 8.236 1.00 87.75 101 TRP A N 1
ATOM 772 C CA . TRP A 1 101 ? -14.061 -3.044 6.843 1.00 87.75 101 TRP A CA 1
ATOM 773 C C . TRP A 1 101 ? -13.555 -4.107 5.866 1.00 87.75 101 TRP A C 1
ATOM 775 O O . TRP A 1 101 ? -14.257 -4.488 4.929 1.00 87.75 101 TRP A O 1
ATOM 785 N N . LEU A 1 102 ? -12.365 -4.658 6.100 1.00 86.31 102 LEU A N 1
ATOM 786 C CA . LEU A 1 102 ? -11.810 -5.733 5.275 1.00 86.31 102 LEU A CA 1
ATOM 787 C C . LEU A 1 102 ? -12.504 -7.092 5.494 1.00 86.31 102 LEU A C 1
ATOM 789 O O . LEU A 1 102 ? -12.204 -8.067 4.796 1.00 86.31 102 LEU A O 1
ATOM 793 N N . GLY A 1 103 ? -13.487 -7.160 6.395 1.00 86.75 103 GLY A N 1
ATOM 794 C CA . GLY A 1 103 ? -14.251 -8.368 6.693 1.00 86.75 103 GLY A CA 1
ATOM 795 C C . GLY A 1 103 ? -13.625 -9.228 7.789 1.00 86.75 103 GLY A C 1
ATOM 796 O O . GLY A 1 103 ? -13.901 -10.429 7.841 1.00 86.75 103 GLY A O 1
ATOM 797 N N . CYS A 1 104 ? -12.808 -8.623 8.651 1.00 86.88 104 CYS A N 1
ATOM 798 C CA . CYS A 1 104 ? -12.188 -9.239 9.818 1.00 86.88 104 CYS A CA 1
ATOM 799 C C . CYS A 1 104 ? -12.718 -8.598 11.111 1.00 86.88 104 CYS A C 1
ATOM 801 O O . CYS A 1 104 ? -11.957 -7.903 11.784 1.00 86.88 104 CYS A O 1
ATOM 803 N N . PRO A 1 105 ? -14.003 -8.834 11.461 1.00 80.19 105 PRO A N 1
ATOM 804 C CA . PRO A 1 105 ? -14.608 -8.263 12.655 1.00 80.19 105 PRO A CA 1
ATOM 805 C C . PRO A 1 105 ? -13.824 -8.687 13.894 1.00 80.19 105 PRO A C 1
ATOM 807 O O . PRO A 1 105 ? -13.686 -9.886 14.164 1.00 80.19 105 PRO A O 1
ATOM 810 N N . GLN A 1 106 ? -13.334 -7.718 14.659 1.00 67.19 106 GLN A N 1
ATOM 811 C CA . GLN A 1 106 ? -12.727 -8.014 15.948 1.00 67.19 106 GLN A CA 1
ATOM 812 C C . GLN A 1 106 ? -13.819 -8.527 16.891 1.00 67.19 106 GLN A C 1
ATOM 814 O O . GLN A 1 106 ? -14.824 -7.859 17.147 1.00 67.19 106 GLN A O 1
ATOM 819 N N . ILE A 1 107 ? -13.648 -9.744 17.414 1.00 57.53 107 ILE A N 1
ATOM 820 C CA . ILE A 1 107 ? -14.507 -10.237 18.490 1.00 57.53 107 ILE A CA 1
ATOM 821 C C . ILE A 1 107 ? -14.203 -9.337 19.681 1.00 57.53 107 ILE A C 1
ATOM 823 O O . ILE A 1 107 ? -13.179 -9.503 20.345 1.00 57.53 107 ILE A O 1
ATOM 827 N N . THR A 1 108 ? -15.079 -8.368 19.947 1.00 47.44 108 THR A N 1
ATOM 828 C CA . THR A 1 108 ? -15.100 -7.688 21.237 1.00 47.44 108 THR A CA 1
ATOM 829 C C . THR A 1 108 ? -15.240 -8.793 22.270 1.00 47.44 108 THR A C 1
ATOM 831 O O . THR A 1 108 ? -16.289 -9.421 22.402 1.00 47.44 108 THR A O 1
ATOM 834 N N . SER A 1 109 ? -14.137 -9.121 22.940 1.00 38.44 109 SER A N 1
ATOM 835 C CA . SER A 1 109 ? -14.173 -10.017 24.081 1.00 38.44 109 SER A CA 1
ATOM 836 C C . SER A 1 109 ? -15.006 -9.295 25.123 1.00 38.44 109 SER A C 1
ATOM 838 O O . SER A 1 109 ? -14.513 -8.439 25.852 1.00 38.44 109 SER A O 1
ATOM 840 N N . SER A 1 110 ? -16.303 -9.587 25.138 1.00 37.66 110 SER A N 1
ATOM 841 C CA . SER A 1 110 ? -17.173 -9.280 26.250 1.00 37.66 110 SER A CA 1
ATOM 842 C C . SER A 1 110 ? -16.601 -10.046 27.431 1.00 37.66 110 SER A C 1
ATOM 844 O O . SER A 1 110 ? -16.890 -11.228 27.622 1.00 37.66 110 SER A O 1
ATOM 846 N N . THR A 1 111 ? -15.741 -9.396 28.205 1.00 40.12 111 THR A N 1
ATOM 847 C CA . THR A 1 111 ? -15.420 -9.815 29.559 1.00 40.12 111 THR A CA 1
ATOM 848 C C . THR A 1 111 ? -16.724 -9.706 30.337 1.00 40.12 111 THR A C 1
ATOM 850 O O . THR A 1 111 ? -17.043 -8.680 30.931 1.00 40.12 111 THR A O 1
ATOM 853 N N . THR A 1 112 ? -17.545 -10.753 30.271 1.00 36.19 112 THR A N 1
ATOM 854 C CA . THR A 1 112 ? -18.594 -10.985 31.251 1.00 36.19 112 THR A CA 1
ATOM 855 C C . THR A 1 112 ? -17.880 -11.041 32.600 1.00 36.19 112 THR A C 1
ATOM 857 O O . THR A 1 112 ? -17.036 -11.924 32.786 1.00 36.19 112 THR A O 1
ATOM 860 N N . PRO A 1 113 ? -18.143 -10.117 33.539 1.00 37.84 113 PRO A N 1
ATOM 861 C CA . PRO A 1 113 ? -17.663 -10.297 34.893 1.00 37.84 113 PRO A CA 1
ATOM 862 C C . PRO A 1 113 ? -18.385 -11.539 35.410 1.00 37.84 113 PRO A C 1
ATOM 864 O O . PRO A 1 113 ? -19.611 -11.540 35.518 1.00 37.84 113 PRO A O 1
ATOM 867 N N . SER A 1 114 ? -17.642 -12.616 35.663 1.00 37.41 114 SER A N 1
ATOM 868 C CA . SER A 1 114 ? -18.167 -13.712 36.472 1.00 37.41 114 SER A CA 1
ATOM 869 C C . SER A 1 114 ? -18.409 -13.142 37.866 1.00 37.41 114 SER A C 1
ATOM 871 O O . SER A 1 114 ? -17.454 -12.827 38.577 1.00 37.41 114 SER A O 1
ATOM 873 N N . GLN A 1 115 ? -19.681 -12.911 38.190 1.00 35.19 115 GLN A N 1
ATOM 874 C CA . GLN A 1 115 ? -20.144 -12.886 39.574 1.00 35.19 115 GLN A CA 1
ATOM 875 C C . GLN A 1 115 ? -20.253 -14.316 40.090 1.00 35.19 115 GLN A C 1
ATOM 877 O O . GLN A 1 115 ? -20.647 -15.195 39.289 1.00 35.19 115 GLN A O 1
#

Organism: NCBI:txid1317129

Sequence (115 aa):
MIRALILLSLISACIATPIMNAKKHFNLPDDFCSQCVISVEDFLSNINVENTVFTQVCSDMMHSDSDKNPMVKVCVAGFIGEMEYVREKLAGHSDEEICDWLGCPQITSSTTPSQ

Radius of gyration: 20.89 Å; chains: 1; bounding box: 61×38×61 Å

pLDDT: mean 74.53, std 18.97, range [35.19, 93.75]

Foldseek 3Di:
DPVVVVVVVVVVPPPCPPLDLQCVVVVDDPCCLVCQLVVLCVLLVDDPPDLVVLQVVLCVVVVHHCVVDVVSVVSSVVVVVVSVVVSVVCPPPHSQVVSVSNVNHDPPPPPPPDD